Protein AF-T1ADP3-F1 (afdb_monomer)

Solvent-accessible surface area (backbone atoms only — not comparable to full-atom values): 8135 Å² total; per-residue (Å²): 138,88,85,88,76,83,98,58,82,90,80,87,82,42,61,94,62,49,44,71,52,89,54,68,56,32,76,45,73,40,97,87,67,33,40,37,39,20,8,73,61,43,9,39,33,38,35,72,88,85,52,51,47,79,40,33,46,94,63,43,42,70,40,26,36,30,46,23,60,29,56,41,94,87,66,35,40,37,40,21,9,70,57,12,38,30,39,34,53,98,92,39,50,43,71,65,57,84,79,85,48,60,75,42,47,33,22,58,40,52,44,54,43,96,89,65,29,35,41,37,34,31,67,45,20,36,18,42,36,47,98,91,43,45,52,73,42,33,48,93,72,69,44,95,59,78

Mean predicted aligned error: 5.84 Å

InterPro domains:
  IPR011110 Two component regulator propeller [PF07494] (18-41)
  IPR011110 Two component regulator propeller [PF07494] (60-82)
  IPR011110 Two component regulator propeller [PF07494] (102-123)
  IPR015943 WD40/YVTN repeat-like-containing domain superfamily [G3DSA:2.130.10.10] (1-146)

Secondary structure (DSSP, 8-state):
------SS------GGGT-S-S-EEEEEE-TTSPEEEEEBSS-EEEE-SS-EEEE-GGGT-S-SB--EEEE-TTSPEEEEETTEEEEEETTEEEE--SSSS-S-S-EEEEEE-TTS-EEEEESS-EEEEETTEEEEE-GGGT-S--

Structure (mmCIF, N/CA/C/O backbone):
data_AF-T1ADP3-F1
#
_entry.id   AF-T1ADP3-F1
#
loop_
_atom_site.group_PDB
_atom_site.id
_atom_site.type_symbol
_atom_site.label_atom_id
_atom_site.label_alt_id
_atom_site.label_comp_id
_atom_site.label_asym_id
_atom_site.label_entity_id
_atom_site.label_seq_id
_atom_site.pdbx_PDB_ins_code
_atom_site.Cartn_x
_atom_site.Cartn_y
_atom_site.Cartn_z
_atom_site.occupancy
_atom_site.B_iso_or_equiv
_atom_site.auth_seq_id
_atom_site.auth_comp_id
_atom_site.auth_asym_id
_atom_site.auth_atom_id
_atom_site.pdbx_PDB_model_num
ATOM 1 N N . GLY A 1 1 ? -23.216 16.855 2.695 1.00 42.03 1 GLY A N 1
ATOM 2 C CA . GLY A 1 1 ? -23.972 15.772 2.028 1.00 42.03 1 GLY A CA 1
ATOM 3 C C . GLY A 1 1 ? -24.345 14.724 3.058 1.00 42.03 1 GLY A C 1
ATOM 4 O O . GLY A 1 1 ? -23.706 14.701 4.100 1.00 42.03 1 GLY A O 1
ATOM 5 N N . VAL A 1 2 ? -25.374 13.908 2.814 1.00 31.11 2 VAL A N 1
ATOM 6 C CA . VAL A 1 2 ? -25.848 12.878 3.763 1.00 31.11 2 VAL A CA 1
ATOM 7 C C . VAL A 1 2 ? -25.389 11.492 3.304 1.00 31.11 2 VAL A C 1
ATOM 9 O O . VAL A 1 2 ? -25.590 11.144 2.144 1.00 31.11 2 VAL A O 1
ATOM 12 N N . ALA A 1 3 ? -24.840 10.702 4.229 1.00 43.28 3 ALA A N 1
ATOM 13 C CA . ALA A 1 3 ? -24.677 9.253 4.108 1.00 43.28 3 ALA A CA 1
ATOM 14 C C . ALA A 1 3 ? -25.567 8.568 5.162 1.00 43.28 3 ALA A C 1
ATOM 16 O O . ALA A 1 3 ? -25.638 9.041 6.296 1.00 43.28 3 ALA A O 1
ATOM 17 N N . ILE A 1 4 ? -26.259 7.479 4.800 1.00 48.69 4 ILE A N 1
ATOM 18 C CA . ILE A 1 4 ? -27.056 6.663 5.733 1.00 48.69 4 ILE A CA 1
ATOM 19 C C . ILE A 1 4 ? -26.556 5.221 5.674 1.00 48.69 4 ILE A C 1
ATOM 21 O O . ILE A 1 4 ? -26.632 4.573 4.634 1.00 48.69 4 ILE A O 1
ATOM 25 N N . LEU A 1 5 ? -26.098 4.730 6.823 1.00 58.25 5 LEU A N 1
ATOM 26 C CA . LEU A 1 5 ? -25.788 3.334 7.112 1.00 58.25 5 LEU A CA 1
ATOM 27 C C . LEU A 1 5 ? -26.885 2.806 8.047 1.00 58.25 5 LEU A C 1
ATOM 29 O O . LEU A 1 5 ? -27.222 3.479 9.023 1.00 58.25 5 LEU A O 1
ATOM 33 N N . LYS A 1 6 ? -27.473 1.639 7.760 1.00 41.69 6 LYS A N 1
ATOM 34 C CA . LYS A 1 6 ? -28.493 1.024 8.623 1.00 41.69 6 LYS A CA 1
ATOM 35 C C . LYS A 1 6 ? -28.092 -0.412 8.956 1.00 41.69 6 LYS A C 1
ATOM 37 O O . LYS A 1 6 ? -27.720 -1.163 8.065 1.00 41.69 6 LYS A O 1
ATOM 42 N N . ASP A 1 7 ? -28.140 -0.720 10.251 1.00 63.84 7 ASP A N 1
ATOM 43 C CA . ASP A 1 7 ? -27.707 -1.953 10.934 1.00 63.84 7 ASP A CA 1
ATOM 44 C C . ASP A 1 7 ? -26.191 -2.168 11.108 1.00 63.84 7 ASP A C 1
ATOM 46 O O . ASP A 1 7 ? -25.766 -3.197 11.631 1.00 63.84 7 ASP A O 1
ATOM 50 N N . GLN A 1 8 ? -25.369 -1.156 10.819 1.00 63.31 8 GLN A N 1
ATOM 51 C CA . GLN A 1 8 ? -24.009 -1.060 11.356 1.00 63.31 8 GLN A CA 1
ATOM 52 C C . GLN A 1 8 ? -23.849 0.254 12.124 1.00 63.31 8 GLN A C 1
ATOM 54 O O . GLN A 1 8 ? -24.215 1.326 11.640 1.00 63.31 8 GLN A O 1
ATOM 59 N N . LYS A 1 9 ? -23.346 0.163 13.360 1.00 68.94 9 LYS A N 1
ATOM 60 C CA . LYS A 1 9 ? -22.926 1.337 14.129 1.00 68.94 9 LYS A CA 1
ATOM 61 C C . LYS A 1 9 ? -21.637 1.857 13.505 1.00 68.94 9 LYS A C 1
ATOM 63 O O . LYS A 1 9 ? -20.728 1.068 13.269 1.00 68.94 9 LYS A O 1
ATOM 68 N N . PHE A 1 10 ? -21.549 3.164 13.280 1.00 69.94 10 PHE A N 1
ATOM 69 C CA . PHE A 1 10 ? -20.255 3.773 13.000 1.00 69.94 10 PHE A CA 1
ATOM 70 C C . PHE A 1 10 ? -19.353 3.581 14.218 1.00 69.94 10 PHE A C 1
ATOM 72 O O . PHE A 1 10 ? -19.761 3.853 15.349 1.00 69.94 10 PHE A O 1
ATOM 79 N N . MET A 1 11 ? -18.143 3.104 13.964 1.00 72.62 11 MET A N 1
ATOM 80 C CA . MET A 1 11 ? -17.029 3.208 14.887 1.00 72.62 11 MET A CA 1
ATOM 81 C C . MET A 1 11 ? -16.057 4.202 14.268 1.00 72.62 11 MET A C 1
ATOM 83 O O . MET A 1 11 ? -15.663 4.041 13.113 1.00 72.62 11 MET A O 1
ATOM 87 N N . THR A 1 12 ? -15.722 5.240 15.021 1.00 81.19 12 THR A N 1
ATOM 88 C CA . THR A 1 12 ? -14.637 6.151 14.669 1.00 81.19 12 THR A CA 1
ATOM 89 C C . THR A 1 12 ? -13.396 5.645 15.383 1.00 81.19 12 THR A C 1
ATOM 91 O O . THR A 1 12 ? -13.481 5.365 16.572 1.00 81.19 12 THR A O 1
ATOM 94 N N . LEU A 1 13 ? -12.292 5.504 14.654 1.00 81.19 13 LEU A N 1
ATOM 95 C CA . LEU A 1 13 ? -10.972 5.280 15.234 1.00 81.19 13 LEU A CA 1
ATOM 96 C C . LEU A 1 13 ? -10.217 6.608 15.170 1.00 81.19 13 LEU A C 1
ATOM 98 O O . LEU A 1 13 ? -10.084 7.163 14.078 1.00 81.19 13 LEU A O 1
ATOM 102 N N . THR A 1 14 ? -9.759 7.118 16.311 1.00 86.50 14 THR A N 1
ATOM 103 C CA . THR A 1 14 ? -8.889 8.305 16.380 1.00 86.50 14 THR A CA 1
ATOM 104 C C . THR A 1 14 ? -7.540 7.971 17.014 1.00 86.50 14 THR A C 1
ATOM 106 O O . THR A 1 14 ? -7.254 6.820 17.357 1.00 86.50 14 THR A O 1
ATOM 109 N N . ASP A 1 15 ? -6.703 8.989 17.196 1.00 85.06 15 ASP A N 1
ATOM 110 C CA . ASP A 1 15 ? -5.488 8.931 18.012 1.00 85.06 15 ASP A CA 1
ATOM 111 C C . ASP A 1 15 ? -5.722 8.321 19.411 1.00 85.06 15 ASP A C 1
ATOM 113 O O . ASP A 1 15 ? -4.937 7.502 19.889 1.00 85.06 15 ASP A O 1
ATOM 117 N N . SER A 1 16 ? -6.852 8.648 20.040 1.00 85.88 16 SER A N 1
ATOM 118 C CA . SER A 1 16 ? -7.275 8.134 21.342 1.00 85.88 16 SER A CA 1
ATOM 119 C C . SER A 1 16 ? -7.561 6.627 21.346 1.00 85.88 16 SER A C 1
ATOM 121 O O . SER A 1 16 ? -7.436 5.987 22.391 1.00 85.88 16 SER A O 1
ATOM 123 N N . ASP A 1 17 ? -7.856 6.051 20.176 1.00 86.81 17 ASP A N 1
ATOM 124 C CA . ASP A 1 17 ? -8.030 4.611 19.958 1.00 86.81 17 ASP A CA 1
ATOM 125 C C . ASP A 1 17 ? -6.733 3.923 19.484 1.00 86.81 17 ASP A C 1
ATOM 127 O O . ASP A 1 17 ? -6.704 2.706 19.281 1.00 86.81 17 ASP A O 1
ATOM 131 N N . GLY A 1 18 ? -5.645 4.687 19.330 1.00 89.25 18 GLY A N 1
ATOM 132 C CA . GLY A 1 18 ? -4.317 4.201 18.958 1.00 89.25 18 GLY A CA 1
ATOM 133 C C . GLY A 1 18 ? -3.938 4.385 17.488 1.00 89.25 18 GLY A C 1
ATOM 134 O O . GLY A 1 18 ? -2.910 3.843 17.081 1.00 89.25 18 GLY A O 1
ATOM 135 N N . LEU A 1 19 ? -4.726 5.121 16.694 1.00 91.81 19 LEU A N 1
ATOM 136 C CA . LEU A 1 19 ? -4.338 5.493 15.330 1.00 91.81 19 LEU A CA 1
ATOM 137 C C . LEU A 1 19 ? -3.107 6.412 15.368 1.00 91.81 19 LEU A C 1
ATOM 139 O O . LEU A 1 19 ? -3.054 7.351 16.158 1.00 91.81 19 LEU A O 1
ATOM 143 N N . SER A 1 20 ? -2.111 6.148 14.526 1.00 92.00 20 SER A N 1
ATOM 144 C CA . SER A 1 20 ? -0.860 6.911 14.557 1.00 92.00 20 SER A CA 1
ATOM 145 C C . SER A 1 20 ? -0.955 8.313 13.955 1.00 92.00 20 SER A C 1
ATOM 147 O O . SER A 1 20 ? -0.155 9.169 14.323 1.00 92.00 20 SER A O 1
ATOM 149 N N . ASP A 1 21 ? -1.903 8.542 13.043 1.00 91.44 21 ASP A N 1
ATOM 150 C CA . ASP A 1 21 ? -2.154 9.838 12.406 1.00 91.44 21 ASP A CA 1
ATOM 151 C C . ASP A 1 21 ? -3.584 9.893 11.835 1.00 91.44 21 ASP A C 1
ATOM 153 O O . ASP A 1 21 ? -4.138 8.872 11.425 1.00 91.44 21 ASP A O 1
ATOM 157 N N . GLU A 1 22 ? -4.185 11.080 11.791 1.00 88.50 22 GLU A N 1
ATOM 158 C CA . GLU A 1 22 ? -5.538 11.315 11.268 1.00 88.50 22 GLU A CA 1
ATOM 159 C C . GLU A 1 22 ? -5.562 11.554 9.748 1.00 88.50 22 GLU A C 1
ATOM 161 O O . GLU A 1 22 ? -6.621 11.465 9.117 1.00 88.50 22 GLU A O 1
ATOM 166 N N . LEU A 1 23 ? -4.408 11.830 9.134 1.00 93.31 23 LEU A N 1
ATOM 167 C CA . LEU A 1 23 ? -4.253 11.993 7.690 1.00 93.31 23 LEU A CA 1
ATOM 168 C C . LEU A 1 23 ? -4.205 10.627 6.997 1.00 93.31 23 LEU A C 1
ATOM 170 O O . LEU A 1 23 ? -3.159 10.146 6.563 1.00 93.31 23 LEU A O 1
ATOM 174 N N . VAL A 1 24 ? -5.371 9.989 6.897 1.00 94.81 24 VAL A N 1
ATOM 175 C CA . VAL A 1 24 ? -5.535 8.693 6.229 1.00 94.81 24 VAL A CA 1
ATOM 176 C C . VAL A 1 24 ? -5.420 8.847 4.712 1.00 94.81 24 VAL A C 1
ATOM 178 O O . VAL A 1 24 ? -6.196 9.570 4.085 1.00 94.81 24 VAL A O 1
ATOM 181 N N . SER A 1 25 ? -4.488 8.109 4.113 1.00 95.69 25 SER A N 1
ATOM 182 C CA . SER A 1 25 ? -4.212 8.113 2.671 1.00 95.69 25 SER A CA 1
ATOM 183 C C . SER A 1 25 ? -4.767 6.883 1.950 1.00 95.69 25 SER A C 1
ATOM 185 O O . SER A 1 25 ? -5.079 6.939 0.760 1.00 95.69 25 SER A O 1
ATOM 187 N N . SER A 1 26 ? -4.892 5.755 2.654 1.00 95.00 26 SER A N 1
ATOM 188 C CA . SER A 1 26 ? -5.310 4.477 2.077 1.00 95.00 26 SER A CA 1
ATOM 189 C C . SER A 1 26 ? -5.962 3.576 3.121 1.00 95.00 26 SER A C 1
ATOM 191 O O . SER A 1 26 ? -5.594 3.589 4.295 1.00 95.00 26 SER A O 1
ATOM 193 N N . VAL A 1 27 ? -6.944 2.779 2.690 1.00 96.81 27 VAL A N 1
ATOM 194 C CA . VAL A 1 27 ? -7.639 1.802 3.538 1.00 96.81 27 VAL A CA 1
ATOM 195 C C . VAL A 1 27 ? -7.832 0.507 2.760 1.00 96.81 27 VAL A C 1
ATOM 197 O O . VAL A 1 27 ? -8.238 0.534 1.599 1.00 96.81 27 VAL A O 1
ATOM 200 N N . LEU A 1 28 ? -7.570 -0.625 3.408 1.00 96.25 28 LEU A N 1
ATOM 201 C CA . LEU A 1 28 ? -7.745 -1.958 2.841 1.00 96.25 28 LEU A CA 1
ATOM 202 C C . LEU A 1 28 ? -8.236 -2.929 3.917 1.00 96.25 28 LEU A C 1
ATOM 204 O O . LEU A 1 28 ? -7.680 -2.972 5.008 1.00 96.25 28 LEU A O 1
ATOM 208 N N . GLN A 1 29 ? -9.227 -3.760 3.600 1.00 94.12 29 GLN A N 1
ATOM 209 C CA . GLN A 1 29 ? -9.544 -4.930 4.417 1.00 94.12 29 GLN A CA 1
ATOM 210 C C . GLN A 1 29 ? -8.834 -6.158 3.844 1.00 94.12 29 GLN A C 1
ATOM 212 O O . GLN A 1 29 ? -8.973 -6.449 2.656 1.00 94.12 29 GLN A O 1
ATOM 217 N N . ASP A 1 30 ? -8.080 -6.878 4.674 1.00 91.38 30 ASP A N 1
ATOM 218 C CA . ASP A 1 30 ? -7.445 -8.129 4.252 1.00 91.38 30 ASP A CA 1
ATOM 219 C C . ASP A 1 30 ? -8.425 -9.325 4.308 1.00 91.38 30 ASP A C 1
ATOM 221 O O . ASP A 1 30 ? -9.479 -9.244 4.947 1.00 91.38 30 ASP A O 1
ATOM 225 N N . PRO A 1 31 ? -8.095 -10.475 3.686 1.00 88.62 31 PRO A N 1
ATOM 226 C CA . PRO A 1 31 ? -8.960 -11.660 3.711 1.00 88.62 31 PRO A CA 1
ATOM 227 C C . PRO A 1 31 ? -9.215 -12.263 5.103 1.00 88.62 31 PRO A C 1
ATOM 229 O O . PRO A 1 31 ? -10.086 -13.118 5.246 1.00 88.62 31 PRO A O 1
ATOM 232 N N . ARG A 1 32 ? -8.453 -11.862 6.130 1.00 89.81 32 ARG A N 1
ATOM 233 C CA . ARG A 1 32 ? -8.643 -12.286 7.528 1.00 89.81 32 ARG A CA 1
ATOM 234 C C . ARG A 1 32 ? -9.570 -11.335 8.290 1.00 89.81 32 ARG A C 1
ATOM 236 O O . ARG A 1 32 ? -9.909 -11.618 9.434 1.00 89.81 32 ARG A O 1
ATOM 243 N N . GLY A 1 33 ? -10.001 -10.246 7.653 1.00 89.94 33 GLY A N 1
ATOM 244 C CA . GLY A 1 33 ? -10.912 -9.254 8.204 1.00 89.94 33 GLY A CA 1
ATOM 245 C C . GLY A 1 33 ? -10.222 -8.090 8.910 1.00 89.94 33 GLY A C 1
ATOM 246 O O . GLY A 1 33 ? -10.935 -7.213 9.397 1.00 89.94 33 GLY A O 1
ATOM 247 N N . HIS A 1 34 ? -8.883 -8.034 8.947 1.00 92.50 34 HIS A N 1
ATOM 248 C CA . HIS A 1 34 ? -8.192 -6.882 9.528 1.00 92.50 34 HIS A CA 1
ATOM 249 C C . HIS A 1 34 ? -8.342 -5.662 8.624 1.00 92.50 34 HIS A C 1
ATOM 251 O O . HIS A 1 34 ? -8.292 -5.778 7.396 1.00 92.50 34 HIS A O 1
ATOM 257 N N . ILE A 1 35 ? -8.469 -4.489 9.239 1.00 95.69 35 ILE A N 1
ATOM 258 C CA . ILE A 1 35 ? -8.481 -3.210 8.532 1.00 95.69 35 ILE A CA 1
ATOM 259 C C . ILE A 1 35 ? -7.083 -2.611 8.598 1.00 95.69 35 ILE A C 1
ATOM 261 O O . ILE A 1 35 ? -6.553 -2.352 9.676 1.00 95.69 35 ILE A O 1
ATOM 265 N N . TRP A 1 36 ? -6.494 -2.389 7.435 1.00 97.31 36 TRP A N 1
ATOM 266 C CA . TRP A 1 36 ? -5.214 -1.729 7.252 1.00 97.31 36 TRP A CA 1
ATOM 267 C C . TRP A 1 36 ? -5.449 -0.284 6.837 1.00 97.31 36 TRP A C 1
ATOM 269 O O . TRP A 1 36 ? -6.252 -0.020 5.942 1.00 97.31 36 TRP A O 1
ATOM 279 N N . ILE A 1 37 ? -4.769 0.642 7.505 1.00 98.31 37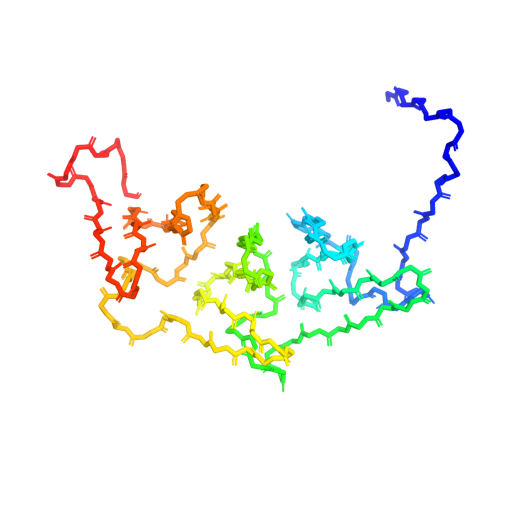 ILE A N 1
ATOM 280 C CA . ILE A 1 37 ? -4.954 2.083 7.347 1.00 98.31 37 ILE A CA 1
ATOM 281 C C . ILE A 1 37 ? -3.570 2.701 7.175 1.00 98.31 37 ILE A C 1
ATOM 283 O O . ILE A 1 37 ? -2.773 2.729 8.113 1.00 98.31 37 ILE A O 1
ATOM 287 N N . GLY A 1 38 ? -3.274 3.154 5.964 1.00 97.94 38 GLY A N 1
ATOM 288 C CA . GLY A 1 38 ? -2.070 3.918 5.674 1.00 97.94 38 GLY A CA 1
ATOM 289 C C . GLY A 1 38 ? -2.286 5.398 5.959 1.00 97.94 38 GLY A C 1
ATOM 290 O O . GLY A 1 38 ? -3.375 5.922 5.703 1.00 97.94 38 GLY A O 1
ATOM 291 N N . THR A 1 39 ? -1.256 6.061 6.476 1.00 97.88 39 THR A N 1
ATOM 292 C CA . THR A 1 39 ? -1.295 7.495 6.773 1.00 97.88 39 THR A CA 1
ATOM 293 C C . THR A 1 39 ? -0.175 8.265 6.077 1.00 97.88 39 THR A C 1
ATOM 295 O O . THR A 1 39 ? 0.782 7.683 5.559 1.00 97.88 39 THR A O 1
ATOM 298 N N . ASP A 1 40 ? -0.316 9.588 6.042 1.00 96.50 40 ASP A N 1
ATOM 299 C CA . ASP A 1 40 ? 0.689 10.523 5.531 1.00 96.50 40 ASP A CA 1
ATOM 300 C C . ASP A 1 40 ? 1.678 10.920 6.643 1.00 96.50 40 ASP A C 1
ATOM 302 O O . ASP A 1 40 ? 1.587 11.998 7.226 1.00 96.50 40 ASP A O 1
ATOM 306 N N . GLY A 1 41 ? 2.593 10.003 6.987 1.00 96.06 41 GLY A N 1
ATOM 307 C CA . GLY A 1 41 ? 3.701 10.256 7.919 1.00 96.06 41 GLY A CA 1
ATOM 308 C C . GLY A 1 41 ? 3.605 9.563 9.283 1.00 96.06 41 GLY A C 1
ATOM 309 O O . GLY A 1 41 ? 4.572 9.594 10.041 1.00 96.06 41 GLY A O 1
ATOM 310 N N . GLY A 1 42 ? 2.488 8.900 9.596 1.00 96.81 42 GLY A N 1
ATOM 311 C CA . GLY A 1 42 ? 2.331 8.083 10.809 1.00 96.81 42 GLY A CA 1
ATOM 312 C C . GLY A 1 42 ? 2.554 6.581 10.594 1.00 96.81 42 GLY A C 1
ATOM 313 O O . GLY A 1 42 ? 2.422 5.799 11.540 1.00 96.81 42 GLY A O 1
ATOM 314 N N . GLY A 1 43 ? 2.846 6.152 9.368 1.00 98.00 43 GLY A N 1
ATOM 315 C CA . GLY A 1 43 ? 3.043 4.758 8.995 1.00 98.00 43 GLY A CA 1
ATOM 316 C C . GLY A 1 43 ? 1.749 3.996 8.707 1.00 98.00 43 GLY A C 1
ATOM 317 O O . GLY A 1 43 ? 0.727 4.530 8.272 1.00 98.00 43 GLY A O 1
ATOM 318 N N . LEU A 1 44 ? 1.815 2.685 8.913 1.00 98.38 44 LEU A N 1
ATOM 319 C CA . LEU A 1 44 ? 0.738 1.747 8.637 1.00 98.38 44 LEU A CA 1
ATOM 320 C C . LEU A 1 44 ? 0.097 1.271 9.938 1.00 98.38 44 LEU A C 1
ATOM 322 O O . LEU A 1 44 ? 0.764 0.737 10.822 1.00 98.38 44 LEU A O 1
ATOM 326 N N . ASN A 1 45 ? -1.220 1.380 10.021 1.00 98.06 45 ASN A N 1
ATOM 327 C CA . ASN A 1 45 ? -2.007 0.918 11.153 1.00 98.06 45 ASN A CA 1
ATOM 328 C C . ASN A 1 45 ? -2.766 -0.355 10.770 1.00 98.06 45 ASN A C 1
ATOM 330 O O . ASN A 1 45 ? -3.294 -0.462 9.663 1.00 98.06 45 ASN A O 1
ATOM 334 N N . ARG A 1 46 ? -2.867 -1.305 11.700 1.00 96.88 46 ARG A N 1
ATOM 335 C CA . ARG A 1 46 ? -3.731 -2.484 11.591 1.00 96.88 46 ARG A CA 1
ATOM 336 C C . ARG A 1 46 ? -4.726 -2.502 12.733 1.00 96.88 46 ARG A C 1
ATOM 338 O O . ARG A 1 46 ? -4.316 -2.607 13.884 1.00 96.88 46 ARG A O 1
ATOM 345 N N . TYR A 1 47 ? -6.007 -2.511 12.403 1.00 95.50 47 TYR A N 1
ATOM 346 C CA . TYR A 1 47 ? -7.099 -2.722 13.337 1.00 95.50 47 TYR A CA 1
ATOM 347 C C . TYR A 1 47 ? -7.662 -4.143 13.207 1.00 95.50 47 TYR A C 1
ATOM 349 O O . TYR A 1 47 ? -8.020 -4.582 12.111 1.00 95.50 47 TYR A O 1
ATOM 357 N N . ASP A 1 48 ? -7.740 -4.868 14.323 1.00 92.50 48 ASP A N 1
ATOM 358 C CA . ASP A 1 48 ? -8.178 -6.273 14.380 1.00 92.50 48 ASP A CA 1
ATOM 359 C C . ASP A 1 48 ? -9.589 -6.484 14.963 1.00 92.50 48 ASP A C 1
ATOM 361 O O . ASP A 1 48 ? -9.996 -7.617 15.219 1.00 92.50 48 ASP A O 1
ATOM 365 N N . GLY A 1 49 ? -10.349 -5.404 15.166 1.00 87.50 49 GLY A N 1
ATOM 366 C CA . GLY A 1 49 ? -11.665 -5.450 15.813 1.00 87.50 49 GLY A CA 1
ATOM 367 C C . GLY A 1 49 ? -11.649 -5.099 17.303 1.00 87.50 49 GLY A C 1
ATOM 368 O O . GLY A 1 49 ? -12.712 -5.028 17.919 1.00 87.50 49 GLY A O 1
ATOM 369 N N . GLY A 1 50 ? -10.477 -4.833 17.888 1.00 88.44 50 GLY A N 1
ATOM 370 C CA . GLY A 1 50 ? -10.372 -4.312 19.255 1.00 88.44 50 GLY A CA 1
ATOM 371 C C . GLY A 1 50 ? -9.071 -3.577 19.572 1.00 88.44 50 GLY A C 1
ATOM 372 O O . GLY A 1 50 ? -9.023 -2.839 20.553 1.00 88.44 50 GLY A O 1
ATOM 373 N N . HIS A 1 51 ? -8.034 -3.751 18.757 1.00 92.50 51 HIS A N 1
ATOM 374 C CA . HIS A 1 51 ? -6.716 -3.182 18.979 1.00 92.50 51 HIS A CA 1
ATOM 375 C C . HIS A 1 51 ? -6.123 -2.617 17.683 1.00 92.50 51 HIS A C 1
ATOM 377 O O . HIS A 1 51 ? -6.288 -3.194 16.606 1.00 92.50 51 HIS A O 1
ATOM 383 N N . VAL A 1 52 ? -5.414 -1.490 17.805 1.00 95.19 52 VAL A N 1
ATOM 384 C CA . VAL A 1 52 ? -4.627 -0.884 16.727 1.00 95.19 52 VAL A CA 1
ATOM 385 C C . VAL A 1 52 ? -3.147 -1.186 16.952 1.00 95.19 52 VAL A C 1
ATOM 387 O O . VAL A 1 52 ? -2.580 -0.849 17.989 1.00 95.19 52 VAL A O 1
ATOM 390 N N . SER A 1 53 ? -2.513 -1.827 15.972 1.00 95.94 53 SER A N 1
ATOM 391 C CA . SER A 1 53 ? -1.058 -1.994 15.900 1.00 95.94 53 SER A CA 1
ATOM 392 C C . SER A 1 53 ? -0.473 -1.027 14.873 1.00 95.94 53 SER A C 1
ATOM 394 O O . SER A 1 53 ? -0.996 -0.940 13.765 1.00 95.94 53 SER A O 1
ATOM 396 N N . VAL A 1 54 ? 0.630 -0.360 15.215 1.00 96.94 54 VAL A N 1
ATOM 397 C CA . VAL A 1 54 ? 1.312 0.611 14.343 1.00 96.94 54 VAL A CA 1
ATOM 398 C C . VAL A 1 54 ? 2.630 0.031 13.836 1.00 96.94 54 VAL A C 1
ATOM 400 O O . VAL A 1 54 ? 3.394 -0.559 14.605 1.00 96.94 54 VAL A O 1
ATOM 403 N N . PHE A 1 55 ? 2.896 0.220 12.548 1.00 97.94 55 PHE A N 1
ATOM 404 C CA . PHE A 1 55 ? 4.134 -0.146 11.877 1.00 97.94 55 PHE A CA 1
ATOM 405 C C . PHE A 1 55 ? 4.718 1.087 11.193 1.00 97.94 55 PHE A C 1
ATOM 407 O O . PHE A 1 55 ? 4.038 1.738 10.405 1.00 97.94 55 PHE A O 1
ATOM 414 N N . THR A 1 56 ? 5.977 1.383 11.490 1.00 97.94 56 THR A N 1
ATOM 415 C CA . THR A 1 56 ? 6.741 2.501 10.924 1.00 97.94 56 THR A CA 1
ATOM 416 C C . THR A 1 56 ? 8.034 1.987 10.282 1.00 97.94 56 THR A C 1
ATOM 418 O O . THR A 1 56 ? 8.292 0.776 10.257 1.00 97.94 56 TH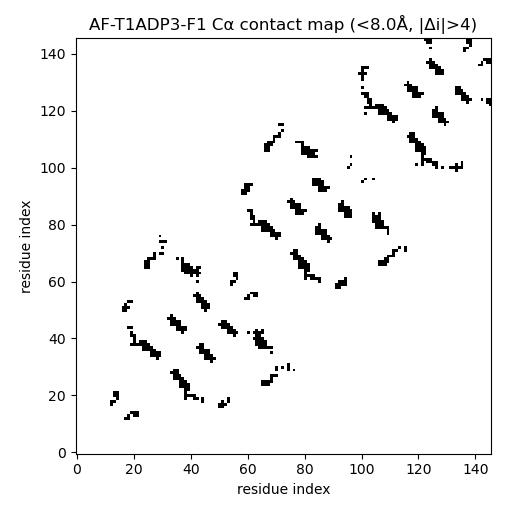R A O 1
ATOM 421 N N . GLU A 1 57 ? 8.905 2.880 9.824 1.00 96.94 57 GLU A N 1
ATOM 422 C CA . GLU A 1 57 ? 10.271 2.569 9.387 1.00 96.94 57 GLU A CA 1
ATOM 423 C C . GLU A 1 57 ? 11.037 1.756 10.444 1.00 96.94 57 GLU A C 1
ATOM 425 O O . GLU A 1 57 ? 11.802 0.845 10.128 1.00 96.94 57 GLU A O 1
ATOM 430 N N . LYS A 1 58 ? 10.755 1.983 11.736 1.00 96.88 58 LYS A N 1
ATOM 431 C CA . LYS A 1 58 ? 11.350 1.217 12.849 1.00 96.88 58 LYS A CA 1
ATOM 432 C C . LYS A 1 58 ? 10.954 -0.261 12.845 1.00 96.88 58 LYS A C 1
ATOM 434 O O . LYS A 1 58 ? 11.626 -1.070 13.485 1.00 96.88 58 LYS A O 1
ATOM 439 N N . GLN A 1 59 ? 9.858 -0.613 12.177 1.00 96.25 59 GLN A N 1
ATOM 440 C CA . GLN A 1 59 ? 9.397 -1.988 11.980 1.00 96.25 59 GLN A CA 1
ATOM 441 C C . GLN A 1 59 ? 9.760 -2.538 10.590 1.00 96.25 59 GLN A C 1
ATOM 443 O O . GLN A 1 59 ? 9.443 -3.693 10.306 1.00 96.25 59 GLN A O 1
ATOM 448 N N . GLY A 1 60 ? 10.471 -1.764 9.763 1.00 95.12 60 GLY A N 1
ATOM 449 C CA . GLY A 1 60 ? 11.008 -2.203 8.475 1.00 95.12 60 GLY A CA 1
ATOM 450 C C . GLY A 1 60 ? 10.222 -1.744 7.250 1.00 95.12 60 GLY A C 1
ATOM 451 O O . GLY A 1 60 ? 10.467 -2.282 6.173 1.00 95.12 60 GLY A O 1
ATOM 452 N N . LEU A 1 61 ? 9.292 -0.792 7.391 1.00 96.56 61 LEU A N 1
ATOM 453 C CA . LEU A 1 61 ? 8.775 -0.062 6.232 1.00 96.56 61 LEU A CA 1
ATOM 454 C C . LEU A 1 61 ? 9.887 0.782 5.598 1.00 96.56 61 LEU A C 1
ATOM 456 O O . LEU A 1 61 ? 10.776 1.264 6.294 1.00 96.56 61 LEU A O 1
ATOM 460 N N . THR A 1 62 ? 9.812 0.993 4.289 1.00 96.19 62 THR A N 1
ATOM 461 C CA . THR A 1 62 ? 10.701 1.924 3.575 1.00 96.19 62 THR A CA 1
ATOM 462 C C . THR A 1 62 ? 10.363 3.395 3.816 1.00 96.19 62 THR A C 1
ATOM 464 O O . THR A 1 62 ? 11.213 4.236 3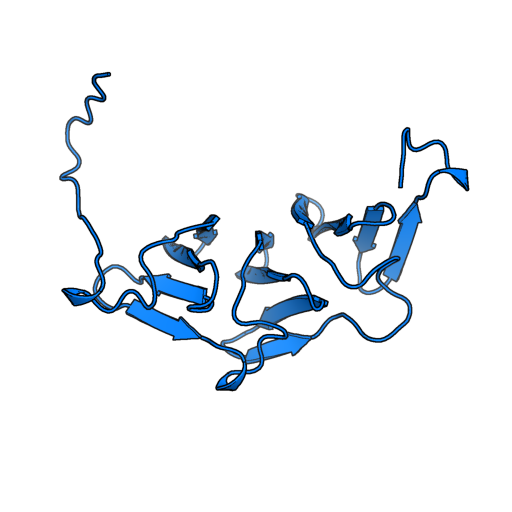.572 1.00 96.19 62 THR A O 1
ATOM 467 N N . SER A 1 63 ? 9.143 3.708 4.268 1.00 97.25 63 SER A N 1
ATOM 468 C CA . SER A 1 63 ? 8.695 5.068 4.582 1.00 97.25 63 SER A CA 1
ATOM 469 C C . SER A 1 63 ? 7.526 5.034 5.566 1.00 97.25 63 SER A C 1
ATOM 471 O O . SER A 1 63 ? 6.703 4.114 5.519 1.00 97.25 63 SER A O 1
ATOM 473 N N . ASP A 1 64 ? 7.392 6.078 6.383 1.00 98.31 64 ASP A N 1
ATOM 474 C CA . ASP A 1 64 ? 6.207 6.310 7.223 1.00 98.31 64 ASP A CA 1
ATOM 475 C C . ASP A 1 64 ? 5.046 6.951 6.445 1.00 98.31 64 ASP A C 1
ATOM 477 O O . ASP A 1 64 ? 3.928 7.058 6.946 1.00 98.31 64 ASP A O 1
ATOM 481 N N . THR A 1 65 ? 5.279 7.353 5.195 1.00 98.25 65 THR A N 1
ATOM 482 C CA . THR A 1 65 ? 4.214 7.779 4.282 1.00 98.25 65 THR A CA 1
ATOM 483 C C . THR A 1 65 ? 3.712 6.587 3.481 1.00 98.25 65 THR A C 1
ATOM 485 O O . THR A 1 65 ? 4.446 5.997 2.686 1.00 98.25 65 THR A O 1
ATOM 488 N N . ILE A 1 66 ? 2.437 6.245 3.648 1.00 98.38 66 ILE A N 1
ATOM 489 C CA . ILE A 1 66 ? 1.796 5.158 2.907 1.00 98.38 66 ILE A CA 1
ATOM 490 C C . ILE A 1 66 ? 0.979 5.755 1.769 1.00 98.38 66 ILE A C 1
ATOM 492 O O . ILE A 1 66 ? 0.168 6.646 1.992 1.00 98.38 66 ILE A O 1
ATOM 496 N N . LEU A 1 67 ? 1.157 5.266 0.544 1.00 98.06 67 LEU A N 1
ATOM 497 C CA . LEU A 1 67 ? 0.437 5.769 -0.632 1.00 98.06 67 LEU A CA 1
ATOM 498 C C . LEU A 1 67 ? -0.622 4.792 -1.128 1.00 98.06 67 LEU A C 1
ATOM 500 O O . LEU A 1 67 ? -1.662 5.203 -1.639 1.00 98.06 67 LEU A O 1
ATOM 504 N N . SER A 1 68 ? -0.359 3.493 -1.006 1.00 98.06 68 SER A N 1
ATOM 505 C CA . SER A 1 68 ? -1.268 2.463 -1.496 1.00 98.06 68 SER A CA 1
ATOM 506 C C . SER A 1 68 ? -1.086 1.142 -0.763 1.00 98.06 68 SER A C 1
ATOM 508 O O . SER A 1 68 ? -0.019 0.843 -0.226 1.00 98.06 68 SER A O 1
ATOM 510 N N . LEU A 1 69 ? -2.154 0.347 -0.751 1.00 98.38 69 LEU A N 1
ATOM 511 C CA . LEU A 1 69 ? -2.212 -0.959 -0.109 1.00 98.38 69 LEU A CA 1
ATOM 512 C C . LEU A 1 69 ? -2.855 -1.965 -1.061 1.00 98.38 69 LEU A C 1
ATOM 514 O O . LEU A 1 69 ? -3.848 -1.650 -1.715 1.00 98.38 69 LEU A O 1
ATOM 518 N N . ALA A 1 70 ? -2.332 -3.188 -1.090 1.00 96.88 70 ALA A N 1
ATOM 519 C CA . ALA A 1 70 ? -2.975 -4.325 -1.742 1.00 96.88 70 ALA A CA 1
ATOM 520 C C . ALA A 1 70 ? -2.770 -5.595 -0.910 1.00 96.88 70 ALA A C 1
ATOM 522 O O . ALA A 1 70 ? -1.718 -5.781 -0.307 1.00 96.88 70 ALA A O 1
ATOM 523 N N . ALA A 1 71 ? -3.761 -6.483 -0.880 1.00 94.62 71 ALA A N 1
ATOM 524 C CA . ALA A 1 71 ? -3.633 -7.796 -0.255 1.00 94.62 71 ALA A CA 1
ATOM 525 C C . ALA A 1 71 ? -3.715 -8.863 -1.338 1.00 94.62 71 ALA A C 1
ATOM 527 O O . ALA A 1 71 ? -4.619 -8.828 -2.172 1.00 94.62 71 ALA A O 1
ATOM 528 N N . ASP A 1 72 ? -2.782 -9.811 -1.316 1.00 89.25 72 ASP A N 1
ATOM 529 C CA . ASP A 1 72 ? -2.839 -10.957 -2.216 1.00 89.25 72 ASP A CA 1
ATOM 530 C C . ASP A 1 72 ? -3.680 -12.104 -1.629 1.00 89.25 72 ASP A C 1
ATOM 532 O O . ASP A 1 72 ? -3.995 -12.151 -0.435 1.00 89.25 72 ASP A O 1
ATOM 536 N N . ALA A 1 73 ? -4.033 -13.074 -2.475 1.00 86.50 73 ALA A N 1
ATOM 537 C CA . ALA A 1 73 ? -4.827 -14.239 -2.076 1.00 86.50 73 ALA A CA 1
ATOM 538 C C . ALA A 1 73 ? -4.123 -15.149 -1.047 1.00 86.50 73 ALA A C 1
ATOM 540 O O . ALA A 1 73 ? -4.769 -15.984 -0.413 1.00 86.50 73 ALA A O 1
ATOM 541 N N . LYS A 1 74 ? -2.804 -14.998 -0.860 1.00 86.00 74 LYS A N 1
ATOM 542 C CA . LYS A 1 74 ? -2.021 -15.724 0.152 1.00 86.00 74 LYS A CA 1
ATOM 543 C C . LYS A 1 74 ? -2.056 -15.008 1.511 1.00 86.00 74 LYS A C 1
ATOM 545 O O . LYS A 1 74 ? -1.568 -15.552 2.503 1.00 86.00 74 LYS A O 1
ATOM 550 N N . GLY A 1 75 ? -2.675 -13.828 1.578 1.00 87.31 75 GLY A N 1
ATOM 551 C CA . GLY A 1 75 ? -2.790 -13.010 2.777 1.00 87.31 75 GLY A CA 1
ATOM 552 C C . GLY A 1 75 ? -1.535 -12.196 3.079 1.00 87.31 75 GLY A C 1
ATOM 553 O O . GLY A 1 75 ? -1.359 -11.791 4.229 1.00 87.31 75 GLY A O 1
ATOM 554 N N . ASN A 1 76 ? -0.664 -11.978 2.090 1.00 91.06 76 ASN A N 1
ATOM 555 C CA . ASN A 1 76 ? 0.413 -11.003 2.224 1.00 91.06 76 ASN A CA 1
ATOM 556 C C . ASN A 1 76 ? -0.142 -9.610 1.952 1.00 91.06 76 ASN A C 1
ATOM 558 O O . ASN A 1 76 ? -1.022 -9.432 1.106 1.00 91.06 76 ASN A O 1
ATOM 562 N N . LEU A 1 77 ? 0.411 -8.630 2.656 1.00 95.75 77 LEU A N 1
ATOM 563 C CA . LEU A 1 77 ? 0.097 -7.229 2.437 1.00 95.75 77 LEU A CA 1
ATOM 564 C C . LEU A 1 77 ? 1.236 -6.577 1.659 1.00 95.75 77 LEU A C 1
ATOM 566 O O . LEU A 1 77 ? 2.398 -6.677 2.042 1.00 95.75 77 LEU A O 1
ATOM 570 N N . TRP A 1 78 ? 0.886 -5.886 0.591 1.00 96.31 78 TRP A N 1
ATOM 571 C CA . TRP A 1 78 ? 1.771 -5.042 -0.188 1.00 96.31 78 TRP A CA 1
ATOM 572 C C . TRP A 1 78 ? 1.505 -3.585 0.164 1.00 96.31 78 TRP A C 1
ATOM 574 O O . TRP A 1 78 ? 0.350 -3.160 0.238 1.00 96.31 78 TRP A O 1
ATOM 584 N N . VAL A 1 79 ? 2.578 -2.835 0.396 1.00 97.88 79 VAL A N 1
ATOM 585 C CA . VAL A 1 79 ? 2.529 -1.452 0.873 1.00 97.88 79 VAL A CA 1
ATOM 586 C C . VAL A 1 79 ? 3.392 -0.593 -0.036 1.00 97.88 79 VAL A C 1
ATOM 588 O O . VAL A 1 79 ? 4.615 -0.741 -0.067 1.00 97.88 79 VAL A O 1
ATOM 591 N N . GLY A 1 80 ? 2.740 0.283 -0.793 1.00 97.50 80 GLY A N 1
ATOM 592 C CA . GLY A 1 80 ? 3.388 1.241 -1.673 1.00 97.50 80 GLY A CA 1
ATOM 593 C C . GLY A 1 80 ? 3.693 2.523 -0.917 1.00 97.50 80 GLY A C 1
ATOM 594 O O . GLY A 1 80 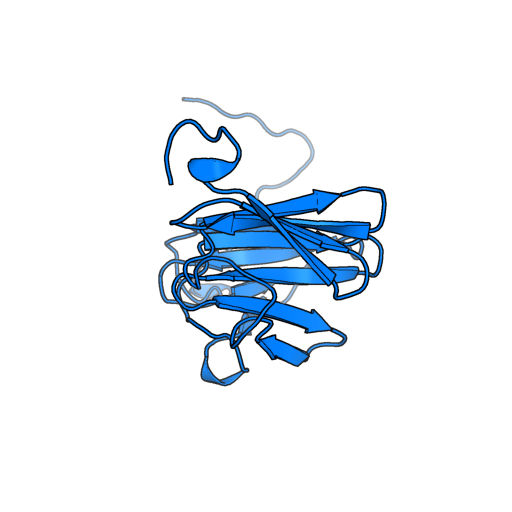? 2.806 3.086 -0.270 1.00 97.50 80 GLY A O 1
ATOM 595 N N . THR A 1 81 ? 4.939 2.972 -1.000 1.00 97.25 81 THR A N 1
ATOM 596 C CA . THR A 1 81 ? 5.440 4.169 -0.320 1.00 97.25 81 THR A CA 1
ATOM 597 C C . THR A 1 81 ? 6.207 5.061 -1.301 1.00 97.25 81 THR A C 1
ATOM 599 O O . THR A 1 81 ? 6.537 4.606 -2.402 1.00 97.25 81 THR A O 1
ATOM 602 N N . PRO A 1 82 ? 6.529 6.314 -0.929 1.00 96.06 82 PRO A N 1
ATOM 603 C CA . PRO A 1 82 ? 7.428 7.155 -1.712 1.00 96.06 82 PRO A CA 1
ATOM 604 C C . PRO A 1 82 ? 8.812 6.551 -1.964 1.00 96.06 82 PRO A C 1
ATOM 606 O O . PRO A 1 82 ? 9.432 6.881 -2.970 1.00 96.06 82 PRO A O 1
ATOM 609 N N . ASP A 1 83 ? 9.259 5.682 -1.059 1.00 95.00 83 ASP A N 1
ATOM 610 C CA . ASP A 1 83 ? 10.638 5.197 -0.973 1.00 95.00 83 ASP A CA 1
ATOM 611 C C . ASP A 1 83 ? 10.729 3.682 -1.240 1.00 95.00 83 ASP A C 1
ATOM 613 O O . ASP A 1 83 ? 11.695 3.022 -0.864 1.00 95.00 83 ASP A O 1
ATOM 617 N N . GLY A 1 84 ? 9.692 3.097 -1.849 1.00 94.12 84 GLY A N 1
ATOM 618 C CA . GLY A 1 84 ? 9.703 1.704 -2.281 1.00 94.12 84 GLY A CA 1
ATOM 619 C C . GLY A 1 84 ? 8.396 0.942 -2.087 1.00 94.12 84 GLY A C 1
ATOM 620 O O . GLY A 1 84 ? 7.396 1.425 -1.541 1.00 94.12 84 GLY A O 1
ATOM 621 N N . LEU A 1 85 ? 8.440 -0.314 -2.529 1.00 95.19 85 LEU A N 1
ATOM 622 C CA . LEU A 1 85 ? 7.427 -1.332 -2.278 1.00 95.19 85 LEU A CA 1
ATOM 623 C C . LEU A 1 85 ? 7.834 -2.176 -1.070 1.00 95.19 85 LEU A C 1
ATOM 625 O O . LEU A 1 85 ? 8.944 -2.698 -1.033 1.00 95.19 85 LEU A O 1
ATOM 629 N N . ASN A 1 86 ? 6.921 -2.399 -0.131 1.00 95.19 86 ASN A N 1
ATOM 630 C CA . ASN A 1 86 ? 7.116 -3.348 0.962 1.00 95.19 86 ASN A CA 1
ATOM 631 C C . ASN A 1 86 ? 6.161 -4.523 0.808 1.00 95.19 86 ASN A C 1
ATOM 633 O O . ASN A 1 86 ? 5.004 -4.350 0.425 1.00 95.19 86 ASN A O 1
ATOM 637 N N . ARG A 1 87 ? 6.627 -5.709 1.191 1.00 94.44 87 ARG A N 1
ATOM 638 C CA . ARG A 1 87 ? 5.794 -6.894 1.372 1.00 94.44 87 ARG A CA 1
ATOM 639 C C . ARG A 1 87 ? 5.817 -7.306 2.832 1.00 94.44 87 ARG A C 1
ATOM 641 O O . ARG A 1 87 ? 6.888 -7.505 3.402 1.00 94.44 87 ARG A O 1
ATOM 648 N N . MET A 1 88 ? 4.645 -7.463 3.426 1.00 94.50 88 MET A N 1
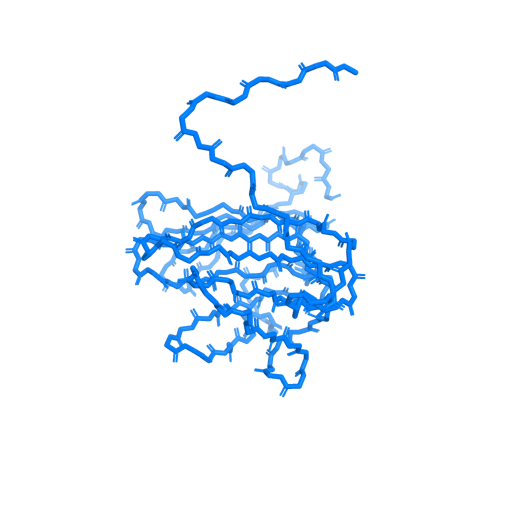ATOM 649 C CA . MET A 1 88 ? 4.478 -8.004 4.764 1.00 94.50 88 MET A CA 1
ATOM 650 C C . MET A 1 88 ? 4.043 -9.462 4.685 1.00 94.50 88 MET A C 1
ATOM 652 O O . MET A 1 88 ? 2.938 -9.776 4.238 1.00 94.50 88 MET A O 1
ATOM 656 N N . GLU A 1 89 ? 4.898 -10.346 5.186 1.00 92.31 89 GLU A N 1
ATOM 657 C CA . GLU A 1 89 ? 4.622 -11.775 5.317 1.00 92.31 89 GLU A CA 1
ATOM 658 C C . GLU A 1 89 ? 4.789 -12.171 6.783 1.00 92.31 89 GLU A C 1
ATOM 660 O O . GLU A 1 89 ? 5.812 -11.890 7.407 1.00 92.31 89 GLU A O 1
ATOM 665 N N . HIS A 1 90 ? 3.776 -12.813 7.369 1.00 90.31 90 HIS A N 1
ATOM 666 C CA . HIS A 1 90 ? 3.827 -13.296 8.759 1.00 90.31 90 HIS A CA 1
ATOM 667 C C . HIS A 1 90 ? 4.266 -12.237 9.793 1.00 90.31 90 HIS A C 1
ATOM 669 O O . HIS A 1 90 ? 4.966 -12.551 10.755 1.00 90.31 90 HIS A O 1
ATOM 675 N N . GLY A 1 91 ? 3.868 -10.976 9.607 1.00 89.19 91 GLY A N 1
ATOM 676 C CA . GLY A 1 91 ? 4.226 -9.903 10.537 1.00 89.19 91 GLY A CA 1
ATOM 677 C C . GLY A 1 91 ? 5.555 -9.202 10.250 1.00 8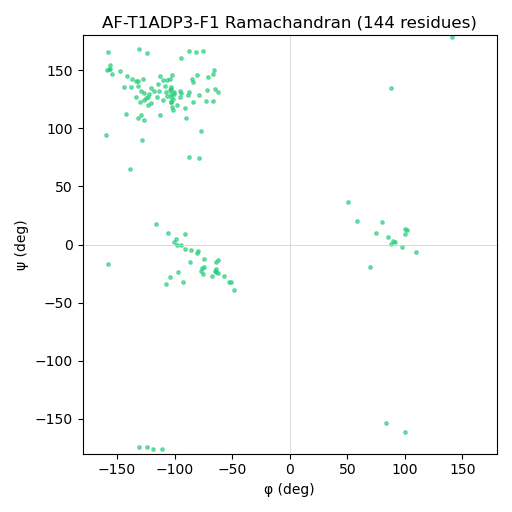9.19 91 GLY A C 1
ATOM 678 O O . GLY A 1 91 ? 5.929 -8.324 11.019 1.00 89.19 91 GLY A O 1
ATOM 679 N N . ARG A 1 92 ? 6.281 -9.586 9.193 1.00 93.44 92 ARG A N 1
ATOM 680 C CA . ARG A 1 92 ? 7.604 -9.041 8.867 1.00 93.44 92 ARG A CA 1
ATOM 681 C C . ARG A 1 92 ? 7.580 -8.335 7.526 1.00 93.44 92 ARG A C 1
ATOM 683 O O . ARG A 1 92 ? 7.098 -8.911 6.554 1.00 93.44 92 ARG A O 1
ATOM 690 N N . PHE A 1 93 ? 8.138 -7.132 7.483 1.00 94.75 93 PHE A N 1
ATOM 691 C CA . PHE A 1 93 ? 8.336 -6.396 6.242 1.00 94.75 93 PHE A CA 1
ATOM 692 C C . PHE A 1 93 ? 9.625 -6.827 5.552 1.00 94.75 93 PHE A C 1
ATOM 694 O O . PHE A 1 93 ? 10.650 -7.062 6.191 1.00 94.75 93 PHE A O 1
ATOM 701 N N . THR A 1 94 ? 9.550 -6.938 4.234 1.00 91.75 94 THR A N 1
ATOM 702 C CA . THR A 1 94 ? 10.696 -7.013 3.334 1.00 91.75 94 THR A CA 1
ATOM 703 C C . THR A 1 94 ? 10.509 -5.933 2.281 1.00 91.75 94 THR A C 1
ATOM 705 O O . THR A 1 94 ? 9.470 -5.897 1.616 1.00 91.75 94 THR A O 1
ATOM 708 N N . ALA A 1 95 ? 11.496 -5.051 2.137 1.00 88.06 95 ALA A N 1
ATOM 709 C CA . ALA A 1 95 ? 11.531 -4.101 1.035 1.00 88.06 95 ALA A CA 1
ATOM 710 C C . ALA A 1 95 ? 11.737 -4.878 -0.272 1.00 88.06 95 ALA A C 1
ATOM 712 O O . ALA A 1 95 ? 12.697 -5.633 -0.415 1.00 88.06 95 ALA A O 1
ATOM 713 N N . ALA A 1 96 ? 10.820 -4.709 -1.216 1.00 71.56 96 ALA A N 1
ATOM 714 C CA . ALA A 1 96 ? 10.884 -5.287 -2.553 1.00 71.56 96 ALA A CA 1
ATOM 715 C C . ALA A 1 96 ? 11.585 -4.350 -3.563 1.00 71.56 96 ALA A C 1
ATOM 717 O O . ALA A 1 96 ? 11.568 -4.628 -4.758 1.00 71.56 96 ALA A O 1
ATOM 718 N N . GLY A 1 97 ? 12.202 -3.253 -3.101 1.00 59.53 97 GLY A N 1
ATOM 719 C CA . GLY A 1 97 ? 12.818 -2.225 -3.943 1.00 59.53 97 GLY A CA 1
ATOM 720 C C . GLY A 1 97 ? 14.257 -1.901 -3.548 1.00 59.53 97 GLY A C 1
ATOM 721 O O . GLY A 1 97 ? 14.487 -1.019 -2.735 1.00 59.53 97 GLY A O 1
ATOM 722 N N . ALA A 1 98 ? 15.203 -2.632 -4.139 1.00 49.06 98 ALA A N 1
ATOM 723 C CA . ALA A 1 98 ? 16.519 -2.144 -4.548 1.00 49.06 98 ALA A CA 1
ATOM 724 C C . ALA A 1 98 ? 17.036 -3.136 -5.608 1.00 49.06 98 ALA A C 1
ATOM 726 O O . ALA A 1 98 ? 17.614 -4.165 -5.267 1.00 49.06 98 ALA A O 1
ATOM 727 N N . THR A 1 99 ? 16.789 -2.816 -6.883 1.00 60.28 99 THR A N 1
ATOM 728 C CA . THR A 1 99 ? 17.191 -3.492 -8.143 1.00 60.28 99 THR A CA 1
ATOM 729 C C . THR A 1 99 ? 16.290 -4.604 -8.732 1.00 60.28 99 THR A C 1
ATOM 731 O O . THR A 1 99 ? 15.763 -5.471 -8.042 1.00 60.28 99 THR A O 1
ATOM 734 N N . ASP A 1 100 ? 16.109 -4.482 -10.056 1.00 65.25 100 ASP A N 1
ATOM 735 C CA . ASP A 1 100 ? 15.436 -5.296 -11.091 1.00 65.25 100 ASP A CA 1
ATOM 736 C C . ASP A 1 100 ? 13.900 -5.426 -11.141 1.00 65.25 100 ASP A C 1
ATOM 738 O O . ASP A 1 100 ? 13.382 -5.745 -12.211 1.00 65.25 100 ASP A O 1
ATOM 742 N N . LEU A 1 101 ? 13.141 -5.151 -10.072 1.00 81.88 101 LEU A N 1
ATOM 743 C CA . LEU A 1 101 ? 11.680 -5.390 -10.098 1.00 81.88 101 LEU A CA 1
ATOM 744 C C . LEU A 1 101 ? 10.800 -4.175 -10.414 1.00 81.88 101 LEU A C 1
ATOM 746 O O . LEU A 1 101 ? 9.662 -4.346 -10.850 1.00 81.88 101 LEU A O 1
ATOM 750 N N . LEU A 1 102 ? 11.288 -2.959 -10.174 1.00 87.69 102 LEU A N 1
ATOM 751 C CA . LEU A 1 102 ? 10.506 -1.731 -10.326 1.00 87.69 102 LEU A CA 1
ATOM 752 C C . LEU A 1 102 ? 11.241 -0.733 -11.223 1.00 87.69 102 LEU A C 1
ATOM 754 O O . LEU A 1 102 ? 12.462 -0.617 -11.112 1.00 87.69 102 LEU A O 1
ATOM 758 N N . PRO A 1 103 ? 10.520 0.019 -12.072 1.00 85.69 103 PRO A N 1
ATOM 759 C CA . PRO A 1 103 ? 11.128 1.070 -12.879 1.00 85.69 103 PRO A CA 1
ATOM 760 C C . PRO A 1 103 ? 11.452 2.338 -12.065 1.00 85.69 103 PRO A C 1
ATOM 762 O O . PRO A 1 103 ? 12.286 3.129 -12.491 1.00 85.69 103 PRO A O 1
ATOM 765 N N . ASP A 1 104 ? 10.820 2.529 -10.899 1.00 89.88 104 ASP A N 1
ATOM 766 C CA . ASP A 1 104 ? 11.053 3.645 -9.971 1.00 89.88 104 ASP A CA 1
ATOM 767 C C . ASP A 1 104 ? 10.632 3.244 -8.544 1.00 89.88 104 ASP A C 1
ATOM 769 O O . ASP A 1 104 ? 9.742 2.407 -8.371 1.00 89.88 104 ASP A O 1
ATOM 773 N N . GLU A 1 105 ? 11.271 3.818 -7.522 1.00 91.62 105 GLU A N 1
ATOM 774 C CA . GLU A 1 105 ? 11.004 3.499 -6.110 1.00 91.62 105 GLU A CA 1
ATOM 775 C C . GLU A 1 105 ? 9.714 4.145 -5.586 1.00 91.62 105 GLU A C 1
ATOM 777 O O . GLU A 1 105 ? 9.104 3.632 -4.649 1.00 91.62 105 GLU A O 1
ATOM 782 N N . PHE A 1 106 ? 9.239 5.227 -6.206 1.00 94.31 106 PHE A N 1
ATOM 783 C CA . PHE A 1 106 ? 8.022 5.900 -5.783 1.00 94.31 106 PHE A CA 1
ATOM 784 C C . PHE A 1 106 ? 6.789 5.123 -6.240 1.00 94.31 106 PHE A C 1
ATOM 786 O O . PHE A 1 106 ? 6.304 5.278 -7.365 1.00 94.31 106 PHE A O 1
ATOM 793 N N . VAL A 1 107 ? 6.235 4.314 -5.339 1.00 95.94 107 VAL A N 1
ATOM 794 C CA . VAL A 1 107 ? 5.078 3.459 -5.612 1.00 95.94 107 VAL A CA 1
ATOM 795 C C . VAL A 1 107 ? 3.785 4.200 -5.308 1.00 95.94 107 VAL A C 1
ATOM 797 O O . VAL A 1 107 ? 3.414 4.413 -4.155 1.00 95.94 107 VAL A O 1
ATOM 800 N N . ARG A 1 108 ? 3.053 4.561 -6.361 1.00 96.12 108 ARG A N 1
ATOM 801 C CA . ARG A 1 108 ? 1.839 5.374 -6.265 1.00 96.12 108 ARG A CA 1
ATOM 802 C C . ARG A 1 108 ? 0.564 4.550 -6.165 1.00 96.12 108 ARG A C 1
ATOM 804 O O . ARG A 1 108 ? -0.396 4.992 -5.538 1.00 96.12 108 ARG A O 1
ATOM 811 N N . SER A 1 109 ? 0.534 3.384 -6.796 1.00 96.44 109 SER A N 1
ATOM 812 C CA . SER A 1 109 ? -0.634 2.511 -6.794 1.00 96.44 109 SER A CA 1
ATOM 813 C C . SER A 1 109 ? -0.238 1.045 -6.834 1.00 96.44 109 SER A C 1
ATOM 815 O O . SER A 1 109 ? 0.776 0.664 -7.419 1.00 96.44 109 SER A O 1
ATOM 817 N N . LEU A 1 110 ? -1.083 0.223 -6.221 1.00 97.31 110 LEU A N 1
ATOM 818 C CA . LEU A 1 110 ? -0.939 -1.221 -6.176 1.00 97.31 110 LEU A CA 1
ATOM 819 C C . LEU A 1 110 ? -2.261 -1.880 -6.535 1.00 97.31 110 LEU A C 1
ATOM 821 O O . LEU A 1 110 ? -3.324 -1.429 -6.107 1.00 97.31 110 LEU A O 1
ATOM 825 N N . LEU A 1 111 ? -2.179 -2.971 -7.288 1.00 96.12 111 LEU A N 1
ATOM 826 C CA . LEU A 1 111 ? -3.311 -3.836 -7.583 1.00 96.12 111 LEU A CA 1
ATOM 827 C C . LEU A 1 111 ? -2.835 -5.288 -7.584 1.00 96.12 111 LEU A C 1
ATOM 829 O O . LEU A 1 111 ? -2.065 -5.690 -8.452 1.00 96.12 111 LEU A O 1
ATOM 833 N N . ALA A 1 112 ? -3.299 -6.066 -6.607 1.00 94.25 112 ALA A N 1
ATOM 834 C CA . ALA A 1 112 ? -3.120 -7.512 -6.615 1.00 94.25 112 ALA A CA 1
ATOM 835 C C . ALA A 1 112 ? -4.142 -8.137 -7.571 1.00 94.25 112 ALA A C 1
ATOM 837 O O . ALA A 1 112 ? -5.338 -7.852 -7.470 1.00 94.25 112 ALA A O 1
ATOM 838 N N . ASP A 1 113 ? -3.668 -8.972 -8.490 1.00 92.94 113 ASP A N 1
ATOM 839 C CA . ASP A 1 113 ? -4.507 -9.669 -9.459 1.00 92.94 113 ASP A CA 1
ATOM 840 C C . ASP A 1 113 ? -4.886 -11.072 -8.947 1.00 92.94 113 ASP A C 1
ATOM 842 O O . ASP A 1 113 ? -4.280 -11.649 -8.039 1.00 92.94 113 ASP A O 1
ATOM 846 N N . SER A 1 114 ? -5.946 -11.619 -9.527 1.00 89.50 114 SER A N 1
ATOM 847 C CA . SER A 1 114 ? -6.529 -12.922 -9.215 1.00 89.50 114 SER A CA 1
ATOM 848 C C . SER A 1 114 ? -5.606 -14.109 -9.506 1.00 89.50 114 SER A C 1
ATOM 850 O O . SER A 1 114 ? -5.760 -15.163 -8.886 1.00 89.50 114 SER A O 1
ATOM 852 N N . ASP A 1 115 ? -4.635 -13.943 -10.406 1.00 89.94 115 ASP A N 1
ATOM 853 C CA . ASP A 1 115 ? -3.589 -14.931 -10.692 1.00 89.94 115 ASP A CA 1
ATOM 854 C C . ASP A 1 115 ? -2.441 -14.913 -9.662 1.00 89.94 115 ASP A C 1
ATOM 856 O O . ASP A 1 115 ? -1.583 -15.797 -9.664 1.00 89.94 115 ASP A O 1
ATOM 860 N N . GLY A 1 116 ? -2.467 -13.959 -8.725 1.00 88.19 116 GLY A N 1
ATOM 861 C CA . GLY A 1 116 ? -1.451 -13.774 -7.696 1.00 88.19 116 GLY A CA 1
ATOM 862 C C . GLY A 1 116 ? -0.305 -12.850 -8.102 1.00 88.19 116 GLY A C 1
ATOM 863 O O . GLY A 1 116 ? 0.613 -12.670 -7.297 1.00 88.19 116 GLY A O 1
ATOM 864 N N . SER A 1 117 ? -0.357 -12.268 -9.300 1.00 92.81 117 SER A N 1
ATOM 865 C CA . SER A 1 117 ? 0.548 -11.207 -9.721 1.00 92.81 117 SER A CA 1
ATOM 866 C C . SER A 1 117 ? 0.190 -9.864 -9.076 1.00 92.81 117 SER A C 1
ATOM 868 O O . SER A 1 117 ? -0.871 -9.682 -8.467 1.00 92.81 117 SER A O 1
ATOM 870 N N . LEU A 1 118 ? 1.110 -8.910 -9.180 1.00 94.44 118 LEU A N 1
ATOM 871 C CA . LEU A 1 118 ? 0.967 -7.569 -8.634 1.00 94.44 118 LEU A CA 1
ATOM 872 C C . LEU A 1 118 ? 1.290 -6.535 -9.708 1.00 94.44 118 LEU A C 1
ATOM 874 O O . LEU A 1 118 ? 2.400 -6.493 -10.234 1.00 94.44 118 LEU A O 1
ATOM 878 N N . TRP A 1 119 ? 0.338 -5.653 -9.979 1.00 96.12 119 TRP A N 1
ATOM 879 C CA . TRP A 1 119 ? 0.576 -4.441 -10.748 1.00 96.12 119 TRP A CA 1
ATOM 880 C C . TRP A 1 119 ? 1.024 -3.314 -9.819 1.00 96.12 119 TRP A C 1
ATOM 882 O O . TRP A 1 119 ? 0.393 -3.055 -8.790 1.00 96.12 119 TRP A O 1
ATOM 892 N N . VAL A 1 120 ? 2.104 -2.635 -10.202 1.00 95.88 120 VAL A N 1
ATOM 893 C CA . VAL A 1 120 ? 2.737 -1.561 -9.433 1.00 95.88 120 VAL A CA 1
ATOM 894 C C . VAL A 1 120 ? 2.869 -0.325 -10.310 1.00 95.88 120 VAL A C 1
ATOM 896 O O . VAL A 1 120 ? 3.701 -0.287 -11.214 1.00 95.88 120 VAL A O 1
ATOM 899 N N . GLY A 1 121 ? 2.044 0.687 -10.051 1.00 95.38 121 GLY A N 1
ATOM 900 C CA . GLY A 1 121 ? 2.165 1.987 -10.704 1.00 95.38 121 GLY A CA 1
ATOM 901 C C . GLY A 1 121 ? 3.196 2.842 -9.983 1.00 95.38 121 GLY A C 1
ATOM 902 O O . GLY A 1 121 ? 3.050 3.103 -8.784 1.00 95.38 121 GLY A O 1
ATOM 903 N N . THR A 1 122 ? 4.221 3.289 -10.701 1.00 93.81 122 THR A N 1
ATOM 904 C CA . THR A 1 122 ? 5.276 4.148 -10.155 1.00 93.81 122 THR A CA 1
ATOM 905 C C . THR A 1 122 ? 5.189 5.562 -10.739 1.00 93.81 122 THR A C 1
ATOM 907 O O . THR A 1 122 ? 4.238 5.894 -11.450 1.00 93.81 122 THR A O 1
ATOM 910 N N . ARG A 1 123 ? 6.139 6.444 -10.403 1.00 90.69 123 ARG A N 1
ATOM 911 C CA . ARG A 1 123 ? 6.284 7.760 -11.060 1.00 90.69 123 ARG A CA 1
ATOM 912 C C . ARG A 1 123 ? 6.886 7.707 -12.459 1.00 90.69 123 ARG A C 1
ATOM 914 O O . ARG A 1 123 ? 6.905 8.749 -13.099 1.00 90.69 123 ARG A O 1
ATOM 921 N N . HIS A 1 124 ? 7.445 6.570 -12.860 1.00 89.62 124 HIS A N 1
ATOM 922 C CA . HIS A 1 124 ? 8.081 6.406 -14.160 1.00 89.62 124 HIS A CA 1
ATOM 923 C C . HIS A 1 124 ? 7.712 5.041 -14.738 1.00 89.62 124 HIS A C 1
ATOM 925 O O . HIS A 1 124 ? 8.548 4.149 -14.876 1.00 89.62 124 HIS A O 1
ATOM 931 N N . GLY A 1 125 ? 6.424 4.870 -15.027 1.00 90.6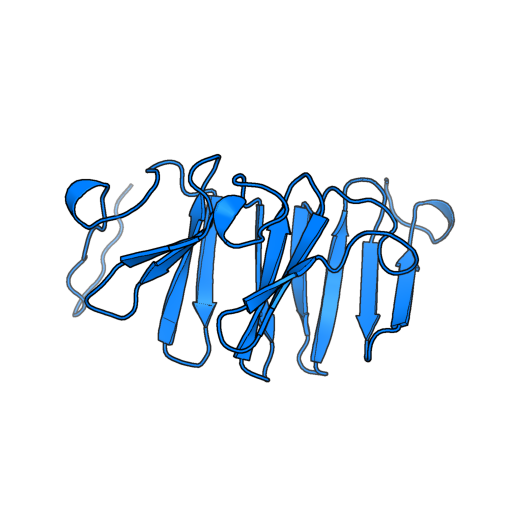2 125 GLY A N 1
ATOM 932 C CA . GLY A 1 125 ? 5.892 3.660 -15.644 1.00 90.62 125 GLY A CA 1
ATOM 933 C C . GLY A 1 125 ? 5.222 2.675 -14.683 1.00 90.62 125 GLY A C 1
ATOM 934 O O . GLY A 1 125 ? 4.756 3.005 -13.591 1.00 90.62 125 GLY A O 1
ATOM 935 N N . LEU A 1 126 ? 5.100 1.440 -15.157 1.00 92.62 126 LEU A N 1
ATOM 936 C CA . LEU A 1 126 ? 4.300 0.379 -14.558 1.00 92.62 126 LEU A CA 1
ATOM 937 C C . LEU A 1 126 ? 5.135 -0.898 -14.475 1.00 92.62 126 LEU A C 1
ATOM 939 O O . LEU A 1 126 ? 5.795 -1.262 -15.445 1.00 92.62 126 LEU A O 1
ATOM 943 N N . ALA A 1 127 ? 5.078 -1.605 -13.352 1.00 93.31 127 ALA A N 1
ATOM 944 C CA . ALA A 1 127 ? 5.609 -2.959 -13.243 1.00 93.31 127 ALA A CA 1
ATOM 945 C C . ALA A 1 127 ? 4.472 -3.973 -13.103 1.00 93.31 127 ALA A C 1
ATOM 947 O O . ALA A 1 127 ? 3.496 -3.732 -12.392 1.00 93.31 127 ALA A O 1
ATOM 948 N N . H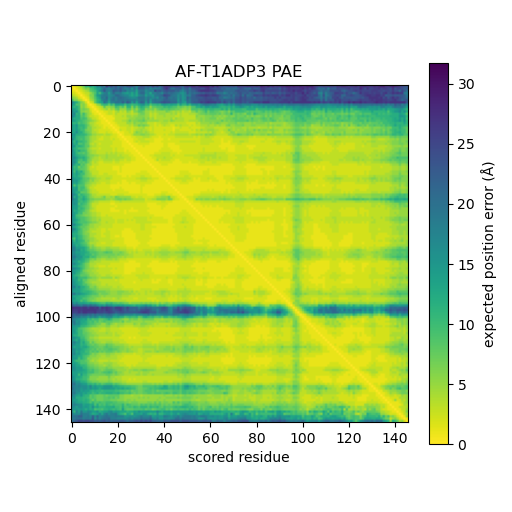IS A 1 128 ? 4.626 -5.126 -13.745 1.00 94.25 128 HIS A N 1
ATOM 949 C CA . HIS A 1 128 ? 3.833 -6.325 -13.499 1.00 94.25 128 HIS A CA 1
ATOM 950 C C . HIS A 1 128 ? 4.745 -7.385 -12.895 1.00 94.25 128 HIS A C 1
ATOM 952 O O . HIS A 1 128 ? 5.662 -7.859 -13.566 1.00 94.25 128 HIS A O 1
ATOM 958 N N . ILE A 1 129 ? 4.530 -7.704 -11.620 1.00 91.94 129 ILE A N 1
ATOM 959 C CA . ILE A 1 129 ? 5.347 -8.647 -10.860 1.00 91.94 129 ILE A CA 1
ATOM 960 C C . ILE A 1 129 ? 4.602 -9.975 -10.752 1.00 91.94 129 ILE A C 1
ATOM 962 O O . ILE A 1 129 ? 3.544 -10.043 -10.128 1.00 91.94 129 ILE A O 1
ATOM 966 N N . ASP A 1 130 ? 5.186 -11.039 -11.292 1.00 90.00 130 ASP A N 1
ATOM 967 C CA . ASP A 1 130 ? 4.676 -12.405 -11.191 1.00 90.00 130 ASP A CA 1
ATOM 968 C C . ASP A 1 130 ? 5.807 -13.369 -10.814 1.00 90.00 130 ASP A C 1
ATOM 970 O O . ASP A 1 130 ? 6.877 -13.381 -11.420 1.00 90.00 130 ASP A O 1
ATOM 974 N N . GLY A 1 131 ? 5.598 -14.160 -9.761 1.00 82.12 131 GLY A N 1
ATOM 975 C CA . GLY A 1 131 ? 6.564 -15.176 -9.332 1.00 82.12 131 GLY A CA 1
ATOM 976 C C . GLY A 1 131 ? 7.967 -14.654 -8.982 1.00 82.12 131 GLY A C 1
ATOM 977 O O . GLY A 1 131 ? 8.910 -15.439 -8.985 1.00 82.12 131 GLY A O 1
ATOM 978 N N . GLY A 1 132 ? 8.122 -13.359 -8.681 1.00 79.94 132 GLY A N 1
ATOM 979 C CA . GLY A 1 132 ? 9.426 -12.722 -8.443 1.00 79.94 132 GLY A CA 1
ATOM 980 C C . GLY A 1 132 ? 10.137 -12.234 -9.709 1.00 79.94 132 GLY A C 1
ATOM 981 O O . GLY A 1 132 ? 11.276 -11.788 -9.627 1.00 79.94 132 GLY A O 1
ATOM 982 N N . HIS A 1 133 ? 9.476 -12.296 -10.863 1.00 85.81 133 HIS A N 1
ATOM 983 C CA . HIS A 1 133 ? 9.900 -11.652 -12.099 1.00 85.81 133 HIS A CA 1
ATOM 984 C C . HIS A 1 133 ? 9.075 -10.391 -12.324 1.00 85.81 133 HIS A C 1
ATOM 986 O O . HIS A 1 133 ? 7.894 -10.368 -11.984 1.00 85.81 133 HIS A O 1
ATOM 992 N N . ALA A 1 134 ? 9.679 -9.361 -12.912 1.00 89.88 134 ALA A N 1
ATOM 993 C CA . ALA A 1 134 ? 8.978 -8.141 -13.279 1.00 89.88 134 ALA A CA 1
ATOM 994 C C . ALA A 1 134 ? 9.069 -7.888 -14.781 1.00 89.88 134 ALA A C 1
ATOM 996 O O . ALA A 1 134 ? 10.148 -7.970 -15.367 1.00 89.88 134 ALA A O 1
ATOM 997 N N . ASN A 1 135 ? 7.937 -7.527 -15.378 1.00 91.00 135 ASN A N 1
ATOM 998 C CA . ASN A 1 135 ? 7.898 -6.843 -16.663 1.00 91.00 135 ASN A CA 1
ATOM 999 C C . ASN A 1 135 ? 7.639 -5.364 -16.397 1.00 91.00 135 ASN A C 1
ATOM 1001 O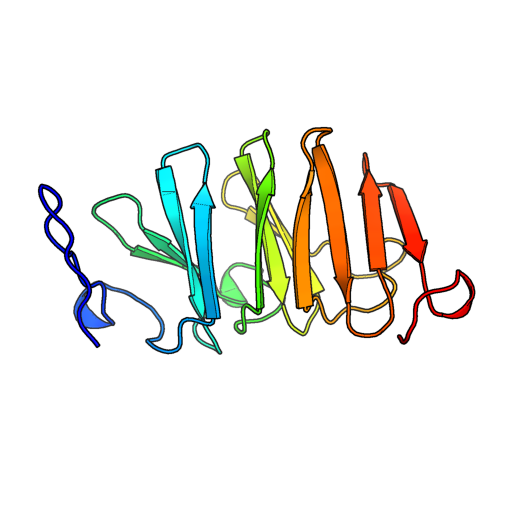 O . ASN A 1 135 ? 6.665 -5.023 -15.722 1.00 91.00 135 ASN A O 1
ATOM 1005 N N . THR A 1 136 ? 8.504 -4.494 -16.906 1.00 90.81 136 THR A N 1
ATOM 1006 C CA . THR A 1 136 ? 8.344 -3.047 -16.782 1.00 90.81 136 THR A CA 1
ATOM 1007 C C . THR A 1 136 ? 7.851 -2.461 -18.096 1.00 90.81 136 THR A C 1
ATOM 1009 O O . THR A 1 136 ? 8.227 -2.910 -19.176 1.00 90.81 136 THR A O 1
ATOM 1012 N N . TYR A 1 137 ? 6.977 -1.470 -17.983 1.00 88.88 137 TYR A N 1
ATOM 1013 C CA . TYR A 1 137 ? 6.378 -0.761 -19.101 1.00 88.88 137 TYR A CA 1
ATOM 1014 C C . TYR A 1 137 ? 6.546 0.737 -18.869 1.00 88.88 137 TYR A C 1
ATOM 1016 O O . TYR A 1 137 ? 6.251 1.238 -17.784 1.00 88.88 137 TYR A O 1
ATOM 1024 N N . THR A 1 138 ? 7.006 1.443 -19.892 1.00 87.88 138 THR A N 1
ATOM 1025 C CA . THR A 1 138 ? 7.285 2.888 -19.891 1.00 87.88 138 THR A CA 1
ATOM 1026 C C . THR A 1 138 ? 6.641 3.553 -21.112 1.00 87.88 138 THR A C 1
ATOM 1028 O O . THR A 1 138 ? 5.948 2.901 -21.902 1.00 87.88 138 THR A O 1
ATOM 1031 N N . GLN A 1 139 ? 6.892 4.843 -21.338 1.00 85.94 139 GLN A N 1
ATOM 1032 C CA . GLN A 1 139 ? 6.558 5.517 -22.597 1.00 85.94 139 GLN A CA 1
ATOM 1033 C C . GLN A 1 139 ? 7.121 4.789 -23.822 1.00 85.94 139 GLN A C 1
ATOM 1035 O O . GLN A 1 139 ? 6.479 4.787 -24.874 1.00 85.94 139 GLN A O 1
ATOM 1040 N N . ALA A 1 140 ? 8.284 4.138 -23.701 1.00 80.94 140 ALA A N 1
ATOM 1041 C CA . ALA A 1 140 ? 8.869 3.360 -24.794 1.00 80.94 140 ALA A CA 1
ATOM 1042 C C . ALA A 1 140 ? 7.974 2.181 -25.224 1.00 80.94 140 ALA A C 1
ATOM 1044 O O . ALA A 1 140 ? 8.024 1.762 -26.381 1.00 80.94 140 ALA A O 1
ATOM 1045 N N . ASP A 1 141 ? 7.116 1.706 -24.320 1.00 86.44 141 ASP A N 1
ATOM 1046 C CA . ASP A 1 141 ? 6.194 0.585 -24.514 1.00 86.44 141 ASP A CA 1
ATOM 1047 C C . ASP A 1 141 ? 4.763 1.049 -24.846 1.00 86.44 141 ASP A C 1
ATOM 1049 O O . ASP A 1 141 ? 3.851 0.233 -24.986 1.00 86.44 141 ASP A O 1
ATOM 1053 N N . GLY A 1 142 ? 4.557 2.364 -25.008 1.00 77.62 142 GLY A N 1
ATOM 1054 C CA . GLY A 1 142 ? 3.289 2.960 -25.433 1.00 77.62 142 GLY A CA 1
ATOM 1055 C C . GLY A 1 142 ? 2.420 3.541 -24.314 1.00 77.62 142 GLY A C 1
ATOM 1056 O O . GLY A 1 142 ? 1.253 3.851 -24.570 1.00 77.62 142 GLY A O 1
ATOM 1057 N N . LEU A 1 143 ? 2.948 3.716 -23.095 1.00 76.50 143 LEU A N 1
ATOM 1058 C CA . LEU A 1 143 ? 2.254 4.477 -22.048 1.00 76.50 143 LEU A CA 1
ATOM 1059 C C . LEU A 1 143 ? 2.141 5.966 -22.421 1.00 76.50 143 LEU A C 1
ATOM 1061 O O . LEU A 1 143 ? 3.015 6.533 -23.075 1.00 76.50 143 LEU A O 1
ATOM 1065 N N . ALA A 1 144 ? 1.043 6.607 -22.005 1.00 69.50 144 ALA A N 1
ATOM 1066 C CA . ALA A 1 144 ? 0.745 8.003 -22.353 1.00 69.50 144 ALA A CA 1
ATOM 1067 C C . ALA A 1 144 ? 1.719 9.011 -21.718 1.00 69.50 144 ALA A C 1
ATOM 1069 O O . ALA A 1 144 ? 1.920 10.101 -22.254 1.00 69.50 144 ALA A O 1
ATOM 1070 N N . ASN A 1 145 ? 2.296 8.646 -20.576 1.00 65.50 145 ASN A N 1
ATOM 1071 C CA . ASN A 1 145 ? 3.342 9.362 -19.869 1.00 65.50 145 ASN A CA 1
ATOM 1072 C C . ASN A 1 145 ? 4.087 8.376 -18.961 1.00 65.50 145 ASN A C 1
ATOM 1074 O O . ASN A 1 145 ? 3.592 7.278 -18.700 1.00 65.50 145 ASN A O 1
ATOM 1078 N N . ASP A 1 146 ? 5.247 8.817 -18.487 1.00 60.75 146 ASP A N 1
ATOM 1079 C CA . ASP A 1 146 ? 5.962 8.188 -17.381 1.00 60.75 146 ASP A CA 1
ATOM 1080 C C . ASP A 1 146 ? 5.526 8.906 -16.104 1.00 60.75 146 ASP A C 1
ATOM 1082 O O . ASP A 1 146 ? 5.349 10.154 -16.172 1.00 60.75 146 ASP A O 1
#

Sequence (146 aa):
GVAILKDQKFMTLTDSDGLSDELVSSVLQDPRGHIWIGTDGGGLNRYDGGHVSVFTEKQGLTSDTILSLAADAKGNLWVGTPDGLNRMEHGRFTAAGATDLLPDEFVRSLLADSDGSLWVGTRHGLAHIDGGHANTYTQADGLAND

Nearest PDB structures (foldseek):
  4a2m-assembly2_D  TM=8.770E-01  e=1.063E-06  Bacteroides thetaiotaomicron VPI-5482
  4a2m-assembly2_C  TM=8.628E-01  e=3.319E-06  Bacteroides thetaiotaomicron VPI-5482
  4a2m-assembly1_A  TM=8.824E-01  e=9.299E-06  Bacteroides thetaiotaomicron VPI-5482
  3ott-assembly2_A  TM=8.074E-01  e=5.273E-05  Bacteroides thetaiotaomicron
  3ott-assembly1_B  TM=8.444E-01  e=1.256E-04  Bacteroides thetaiotaomicron

pLDDT: mean 88.01, std 13.11, range [31.11, 98.38]

Foldseek 3Di:
DDDDDPPDDDDDQDVVQPDQDPQWQEWDQFPLGWIWTQHAQSAIWIDDPRHIDHDAVVQPDQHSHFQEWDAFPVGWIWTFAQQAIWIDDPSHIDGPDDDQFDPDRHFRYWDQDPVRWIWTDGPAFIWIGDPNHIDTDGVVNPDPHD

Organism: NCBI:txid410659

Radius of gyration: 16.19 Å; Cα contacts (8 Å, |Δi|>4): 369; chains: 1; bounding box: 46×32×47 Å